Protein AF-A0A519H4W0-F1 (afdb_monomer)

Secondary structure (DSSP, 8-state):
--HHHHHHHHHHHHHHHHHHHHHHHHHHHHHHHGGG--HHHHHHHHHHHHHHHHHHHHGGG--SSS-SSTTSHHHHHHHHHHHHHHHHHHHHHHHHHHS-HHHHHHHHHHHHHHHHHHHHHHHHHHHHHHHHHHHHTT-STTTTSS--

Solvent-accessible surface area (backbone atoms only — not comparable to full-atom values): 8029 Å² total; per-residue (Å²): 132,62,66,70,60,53,55,55,53,52,54,48,52,27,52,49,49,39,50,48,26,50,51,50,42,49,51,56,51,50,56,62,68,44,77,83,61,58,63,65,59,38,48,54,49,36,52,52,41,49,56,52,42,58,50,57,61,64,64,74,73,71,78,93,83,69,68,56,53,82,85,44,58,39,50,51,41,24,49,53,37,30,57,52,28,54,54,50,23,54,49,24,51,52,45,28,73,74,44,60,76,75,56,15,53,39,24,47,44,41,21,54,29,28,54,49,42,30,55,39,30,53,52,46,42,51,49,51,49,66,66,30,45,38,61,77,72,59,70,34,92,71,67,78,71,84,81,121

Foldseek 3Di:
DVVVVVVVVLVVLLVVLQVLLVVLLVLLVVLVVCPVPDLVNLVVLLVVLVVLLVVLVVSLPDDQDDQSHVPCPSLVSLVVSLVSLVVLLVVLCVCLVVDDVRVVVSSVSSNVSSVSSNVSSVSSSVSSCVSCVCVVVCNDPPSPPPPD

Sequence (148 aa):
MVDAVFAQFGSRASEQLHGLATQTLQLLAMLEVVRCSTAQDARFITELAGAMEEFAVRTRETELMLPLDPGARSRECLQVSVDKARVQYRAALHMAKISPDDDASVHTLVARALDRLVAVCERLHAAVQKHDRPFESGDAPGSQQVLA

Mean predicted aligned error: 10.68 Å

pLDDT: mean 70.88, std 13.34, range [34.12, 90.0]

Radius of gyration: 18.67 Å; Cα contacts (8 Å, |Δi|>4): 122; chains: 1; bounding box: 42×22×60 Å

Structure (mmCIF, N/CA/C/O backbone):
data_AF-A0A519H4W0-F1
#
_entry.id   AF-A0A519H4W0-F1
#
loop_
_atom_site.group_PDB
_atom_site.id
_atom_site.type_symbol
_atom_site.label_atom_id
_atom_site.label_alt_id
_atom_site.label_comp_id
_atom_site.label_asym_id
_atom_site.label_entity_id
_atom_site.label_seq_id
_atom_site.pdbx_PDB_ins_code
_atom_site.Cartn_x
_atom_site.Cartn_y
_atom_site.Cartn_z
_atom_site.occupancy
_atom_site.B_iso_or_equiv
_atom_site.auth_seq_id
_atom_site.auth_comp_id
_atom_site.auth_asym_id
_atom_site.auth_atom_id
_atom_site.pdbx_PDB_model_num
ATOM 1 N N . MET A 1 1 ? -10.475 -7.350 37.493 1.00 41.56 1 MET A N 1
ATOM 2 C CA . MET A 1 1 ? -9.138 -7.782 37.008 1.00 41.56 1 MET A CA 1
ATOM 3 C C . MET A 1 1 ? -9.154 -8.280 35.557 1.00 41.56 1 MET A C 1
ATOM 5 O O . MET A 1 1 ? -8.119 -8.696 35.060 1.00 41.56 1 MET A O 1
ATOM 9 N N . VAL A 1 2 ? -10.306 -8.222 34.879 1.00 39.03 2 VAL A N 1
ATOM 10 C CA . VAL A 1 2 ? -10.479 -8.594 33.471 1.00 39.03 2 VAL A CA 1
ATOM 11 C C . VAL A 1 2 ? -10.054 -7.393 32.604 1.00 39.03 2 VAL A C 1
ATOM 13 O O . VAL A 1 2 ? -9.135 -7.528 31.811 1.00 39.03 2 VAL A O 1
ATOM 16 N N . ASP A 1 3 ? -10.532 -6.180 32.905 1.00 42.03 3 ASP A N 1
ATOM 17 C CA . ASP A 1 3 ? -10.312 -4.942 32.121 1.00 42.03 3 ASP A CA 1
ATOM 18 C C . ASP A 1 3 ? -8.867 -4.604 31.720 1.00 42.03 3 ASP A C 1
ATOM 20 O O . ASP A 1 3 ? -8.626 -4.151 30.602 1.00 42.03 3 ASP A O 1
ATOM 24 N N . ALA A 1 4 ? -7.883 -4.845 32.592 1.00 45.47 4 ALA A N 1
ATOM 25 C CA . ALA A 1 4 ? -6.490 -4.481 32.318 1.00 45.47 4 ALA A CA 1
ATOM 26 C C . ALA A 1 4 ? -5.862 -5.315 31.189 1.00 45.47 4 ALA A C 1
ATOM 28 O O . ALA A 1 4 ? -5.016 -4.819 30.451 1.00 45.47 4 ALA A O 1
ATOM 29 N N . VAL A 1 5 ? -6.292 -6.571 31.039 1.00 45.81 5 VAL A N 1
ATOM 30 C CA . VAL A 1 5 ? -5.798 -7.475 29.995 1.00 45.81 5 VAL A CA 1
ATOM 31 C C . VAL A 1 5 ? -6.427 -7.115 28.644 1.00 45.81 5 VAL A C 1
ATOM 33 O O . VAL A 1 5 ? -5.732 -7.093 27.632 1.00 45.81 5 VAL A O 1
ATOM 36 N N . PHE A 1 6 ? -7.711 -6.743 28.623 1.00 46.22 6 PHE A N 1
ATOM 37 C CA . PHE A 1 6 ? -8.427 -6.389 27.387 1.00 46.22 6 PHE A CA 1
ATOM 38 C C . PHE A 1 6 ? -8.032 -5.015 26.840 1.00 46.22 6 PHE A C 1
ATOM 40 O O . PHE A 1 6 ? -7.844 -4.878 25.631 1.00 46.22 6 PHE A O 1
ATOM 47 N N . ALA A 1 7 ? -7.788 -4.028 27.709 1.00 48.09 7 ALA A N 1
ATOM 48 C CA . ALA A 1 7 ? -7.208 -2.746 27.302 1.00 48.09 7 ALA A CA 1
ATOM 49 C C . ALA A 1 7 ? -5.832 -2.928 26.627 1.00 48.09 7 ALA A C 1
ATOM 51 O O . ALA A 1 7 ? -5.503 -2.233 25.665 1.00 48.09 7 ALA A O 1
ATOM 52 N N . GLN A 1 8 ? -5.056 -3.918 27.083 1.00 48.91 8 GLN A N 1
ATOM 53 C CA . GLN A 1 8 ? -3.746 -4.254 26.526 1.00 48.91 8 GLN A CA 1
ATOM 54 C C . GLN A 1 8 ? -3.825 -4.855 25.112 1.00 48.91 8 GLN A C 1
ATOM 56 O O . GLN A 1 8 ? -2.921 -4.638 24.307 1.00 48.91 8 GLN A O 1
ATOM 61 N N . PHE A 1 9 ? -4.890 -5.596 24.787 1.00 48.28 9 PHE A N 1
ATOM 62 C CA . PHE A 1 9 ? -5.105 -6.136 23.439 1.00 48.28 9 PHE A CA 1
ATOM 63 C C . PHE A 1 9 ? -5.627 -5.074 22.460 1.00 48.28 9 PHE A C 1
ATOM 65 O O . PHE A 1 9 ? -5.184 -5.047 21.312 1.00 48.28 9 PHE A O 1
ATOM 72 N N . GLY A 1 10 ? -6.490 -4.160 22.920 1.00 48.72 10 GLY A N 1
ATOM 73 C CA . GLY A 1 10 ? -6.976 -3.031 22.119 1.00 48.72 10 GLY A CA 1
ATOM 74 C C . GLY A 1 10 ? -5.873 -2.040 21.727 1.00 48.72 10 GLY A C 1
ATOM 75 O O . GLY A 1 10 ? -5.787 -1.655 20.561 1.00 48.72 10 GLY A O 1
ATOM 76 N N . SER A 1 11 ? -4.970 -1.692 22.657 1.00 56.28 11 SER A N 1
ATOM 77 C CA . SER A 1 11 ? -3.817 -0.822 22.345 1.00 56.28 11 SER A CA 1
ATOM 78 C C . SER A 1 11 ? -2.876 -1.476 21.326 1.00 56.28 11 SER A C 1
ATOM 80 O O . SER A 1 11 ? -2.452 -0.821 20.377 1.00 56.28 11 SER A O 1
ATOM 82 N N . ARG A 1 12 ? -2.654 -2.795 21.422 1.00 65.12 12 ARG A N 1
ATOM 83 C CA . ARG A 1 12 ? -1.811 -3.531 20.467 1.00 65.12 12 ARG A CA 1
ATOM 84 C C . ARG A 1 12 ? -2.364 -3.542 19.044 1.00 65.12 12 ARG A C 1
ATOM 86 O O . ARG A 1 12 ? -1.576 -3.421 18.114 1.00 65.12 12 ARG A O 1
ATOM 93 N N . ALA A 1 13 ? -3.675 -3.686 18.851 1.00 66.31 13 ALA A N 1
ATOM 94 C CA . ALA A 1 13 ? -4.267 -3.718 17.510 1.00 66.31 13 ALA A CA 1
ATOM 95 C C . ALA A 1 13 ? -4.166 -2.353 16.804 1.00 66.31 13 ALA A C 1
ATOM 97 O O . ALA A 1 13 ? -3.790 -2.287 15.633 1.00 66.31 13 ALA A O 1
ATOM 98 N N . SER A 1 14 ? -4.427 -1.266 17.537 1.00 65.56 14 SER A N 1
ATOM 99 C CA . SER A 1 14 ? -4.283 0.104 17.029 1.00 65.56 14 SER A CA 1
ATOM 100 C C . SER A 1 14 ? -2.823 0.446 16.706 1.00 65.56 1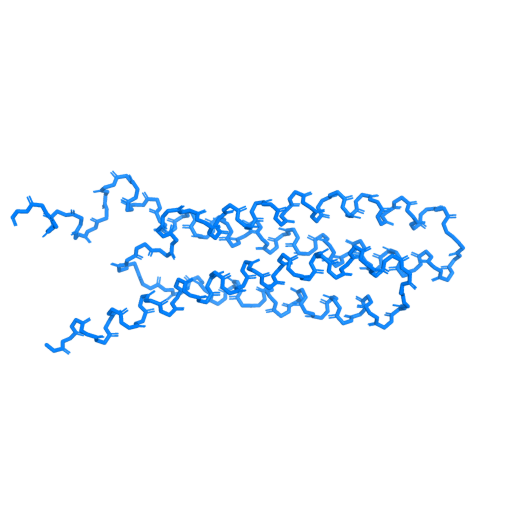4 SER A C 1
ATOM 102 O O . SER A 1 14 ? -2.515 0.939 15.621 1.00 65.56 14 SER A O 1
ATOM 104 N N . GLU A 1 15 ? -1.892 0.093 17.597 1.00 68.06 15 GLU A N 1
ATOM 105 C CA . GLU A 1 15 ? -0.451 0.269 17.379 1.00 68.06 15 GLU A CA 1
ATOM 106 C C . GLU A 1 15 ? 0.060 -0.553 16.187 1.00 68.06 15 GLU A C 1
ATOM 108 O O . GLU A 1 15 ? 0.858 -0.056 15.392 1.00 68.06 15 GLU A O 1
ATOM 113 N N . GLN A 1 16 ? -0.419 -1.790 16.018 1.00 70.06 16 GLN A N 1
ATOM 114 C CA . GLN A 1 16 ? -0.082 -2.638 14.871 1.00 70.06 16 GLN A CA 1
ATOM 115 C C . GLN A 1 16 ? -0.599 -2.050 13.557 1.00 70.06 16 GLN A C 1
ATOM 117 O O . GLN A 1 16 ? 0.150 -1.987 12.582 1.00 70.06 16 GLN A O 1
ATOM 122 N N . LEU A 1 17 ? -1.849 -1.579 13.529 1.00 71.06 17 LEU A N 1
ATOM 123 C CA . LEU A 1 17 ? -2.434 -0.915 12.366 1.00 71.06 17 LEU A CA 1
ATOM 124 C C . LEU A 1 17 ? -1.655 0.352 11.996 1.00 71.06 17 LEU A C 1
ATOM 126 O O . LEU A 1 17 ? -1.316 0.555 10.828 1.00 71.06 17 LEU A O 1
ATOM 130 N N . HIS A 1 18 ? -1.325 1.179 12.987 1.00 69.00 18 HIS A N 1
ATOM 131 C CA . HIS A 1 18 ? -0.536 2.387 12.778 1.00 69.00 18 HIS A CA 1
ATOM 132 C C . HIS A 1 18 ? 0.883 2.071 12.283 1.00 69.00 18 HIS A C 1
ATOM 134 O O . HIS A 1 18 ? 1.383 2.711 11.351 1.00 69.00 18 HIS A O 1
ATOM 140 N N . GLY A 1 19 ? 1.521 1.049 12.861 1.00 71.12 19 GLY A N 1
ATOM 141 C CA . GLY A 1 19 ? 2.819 0.542 12.425 1.00 71.12 19 GLY A CA 1
ATOM 142 C C . GLY A 1 19 ? 2.797 0.094 10.965 1.00 71.12 19 GLY A C 1
ATOM 143 O O . GLY A 1 19 ? 3.674 0.481 10.199 1.00 71.12 19 GLY A O 1
ATOM 144 N N . LEU A 1 20 ? 1.760 -0.633 10.547 1.00 71.88 20 LEU A N 1
ATOM 145 C CA . LEU A 1 20 ? 1.589 -1.079 9.161 1.00 71.88 20 LEU A CA 1
ATOM 146 C C . LEU A 1 20 ? 1.354 0.073 8.195 1.00 71.88 20 LEU A C 1
ATOM 148 O O . LEU A 1 20 ? 1.986 0.121 7.140 1.00 71.88 20 LEU A O 1
ATOM 152 N N . ALA A 1 21 ? 0.480 1.017 8.544 1.00 70.62 21 ALA A N 1
ATOM 153 C CA . ALA A 1 21 ? 0.239 2.195 7.717 1.00 70.62 21 ALA A CA 1
ATOM 154 C C . ALA A 1 21 ? 1.544 2.985 7.510 1.00 70.62 21 ALA A C 1
ATOM 156 O O . ALA A 1 21 ? 1.896 3.347 6.388 1.00 70.62 21 ALA A O 1
ATOM 157 N N . THR A 1 22 ? 2.326 3.153 8.578 1.00 72.12 22 THR A N 1
ATOM 158 C CA . THR A 1 22 ? 3.622 3.841 8.533 1.00 72.12 22 THR A CA 1
ATOM 159 C C . THR A 1 22 ? 4.666 3.066 7.726 1.00 72.12 22 THR A C 1
ATOM 161 O O . THR A 1 22 ? 5.356 3.659 6.898 1.00 72.12 22 THR A O 1
ATOM 164 N N . GLN A 1 23 ? 4.765 1.746 7.906 1.00 75.19 23 GLN A N 1
ATOM 165 C CA . GLN A 1 23 ? 5.664 0.885 7.126 1.00 75.19 23 GLN A CA 1
ATOM 166 C C . GLN A 1 23 ? 5.309 0.899 5.636 1.00 75.19 23 GLN A C 1
ATOM 168 O O . GLN A 1 23 ? 6.203 0.970 4.795 1.00 75.19 23 GLN A O 1
ATOM 173 N N . THR A 1 24 ? 4.016 0.914 5.298 1.00 71.62 24 THR A N 1
ATOM 174 C CA . THR A 1 24 ? 3.548 1.066 3.910 1.00 71.62 24 THR A CA 1
ATOM 175 C C . THR A 1 24 ? 4.035 2.389 3.325 1.00 71.62 24 THR A C 1
ATOM 177 O O . THR A 1 24 ? 4.605 2.424 2.234 1.00 71.62 24 THR A O 1
ATOM 180 N N . LEU A 1 25 ? 3.857 3.488 4.060 1.00 70.81 25 LEU A N 1
ATOM 181 C CA . LEU A 1 25 ? 4.272 4.809 3.604 1.00 70.81 25 LEU A CA 1
ATOM 182 C C . LEU A 1 25 ? 5.796 4.897 3.417 1.00 70.81 25 LEU A C 1
ATOM 184 O O . LEU A 1 25 ? 6.270 5.493 2.448 1.00 70.81 25 LEU A O 1
ATOM 188 N N . GLN A 1 26 ? 6.563 4.269 4.312 1.00 74.44 26 GLN A N 1
ATOM 189 C CA . GLN A 1 26 ? 8.019 4.156 4.208 1.00 74.44 26 GLN A CA 1
ATOM 190 C C . GLN A 1 26 ? 8.441 3.343 2.980 1.00 74.44 26 GLN A C 1
ATOM 192 O O . GLN A 1 26 ? 9.313 3.787 2.237 1.00 74.44 26 GLN A O 1
ATOM 197 N N . LEU A 1 27 ? 7.788 2.211 2.707 1.00 71.25 27 LEU A N 1
ATOM 198 C CA . LEU A 1 27 ? 8.027 1.411 1.501 1.00 71.25 27 LEU A CA 1
ATOM 199 C C . LEU A 1 27 ? 7.765 2.202 0.224 1.00 71.25 27 LEU A C 1
ATOM 201 O O . LEU A 1 27 ? 8.569 2.164 -0.705 1.00 71.25 27 LEU A O 1
ATOM 205 N N . LEU A 1 28 ? 6.677 2.970 0.196 1.00 69.38 28 LEU A N 1
ATOM 206 C CA . LEU A 1 28 ? 6.360 3.848 -0.926 1.00 69.38 28 LEU A CA 1
ATOM 207 C C . LEU A 1 28 ? 7.376 4.977 -1.090 1.00 69.38 28 LEU A C 1
ATOM 209 O O . LEU A 1 28 ? 7.628 5.395 -2.214 1.00 69.38 28 LEU A O 1
ATOM 213 N N . ALA A 1 29 ? 7.963 5.484 -0.004 1.00 72.88 29 ALA A N 1
ATOM 214 C CA . ALA A 1 29 ? 9.057 6.450 -0.078 1.00 72.88 29 ALA A CA 1
ATOM 215 C C . ALA A 1 29 ? 10.358 5.805 -0.587 1.00 72.88 29 ALA A C 1
ATOM 217 O O . ALA A 1 29 ? 11.047 6.392 -1.418 1.00 72.88 29 ALA A O 1
ATOM 218 N N . MET A 1 30 ? 10.675 4.579 -0.159 1.00 70.56 30 MET A N 1
ATOM 219 C CA . MET A 1 30 ? 11.819 3.826 -0.686 1.00 70.56 30 MET A CA 1
ATOM 220 C C . MET A 1 30 ? 11.661 3.557 -2.186 1.00 70.56 30 MET A C 1
ATOM 222 O O . MET A 1 30 ? 12.608 3.760 -2.940 1.00 70.56 30 MET A O 1
ATOM 226 N N . LEU A 1 31 ? 10.454 3.199 -2.633 1.00 66.44 31 LEU A N 1
ATOM 227 C CA . LEU A 1 31 ? 10.115 3.006 -4.045 1.00 66.44 31 LEU A CA 1
ATOM 228 C C . LEU A 1 31 ? 10.362 4.247 -4.918 1.00 66.44 31 LEU A C 1
ATOM 230 O O . LEU A 1 3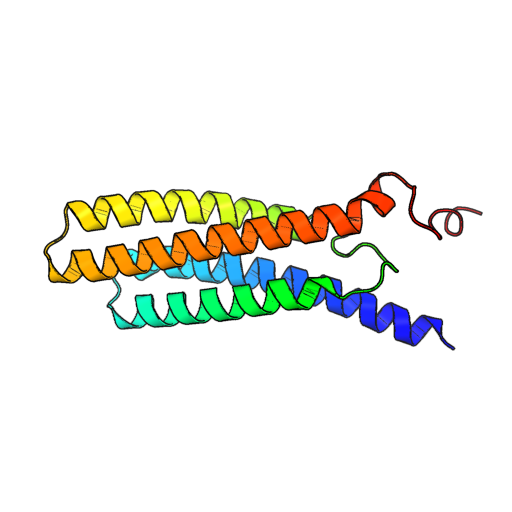1 ? 10.731 4.110 -6.083 1.00 66.44 31 LEU A O 1
ATOM 234 N N . GLU A 1 32 ? 10.220 5.456 -4.368 1.00 65.12 32 GLU A N 1
ATOM 235 C CA . GLU A 1 32 ? 10.530 6.704 -5.089 1.00 65.12 32 GLU A CA 1
ATOM 236 C C . GLU A 1 32 ? 12.021 6.884 -5.321 1.00 65.12 32 GLU A C 1
ATOM 238 O O . GLU A 1 32 ? 12.430 7.363 -6.379 1.00 65.12 32 GLU A O 1
ATOM 243 N N . VAL A 1 33 ? 12.829 6.491 -4.337 1.00 64.69 33 VAL A N 1
ATOM 244 C CA . VAL A 1 33 ? 14.293 6.560 -4.401 1.00 64.69 33 VAL A CA 1
ATOM 245 C C . VAL A 1 33 ? 14.847 5.437 -5.285 1.00 64.69 33 VAL A C 1
ATOM 247 O O . VAL A 1 33 ? 15.816 5.633 -6.016 1.00 64.69 33 VAL A O 1
ATOM 250 N N . VAL A 1 34 ? 14.165 4.290 -5.308 1.00 58.28 34 VAL A N 1
ATOM 251 C CA . VAL A 1 34 ? 14.446 3.106 -6.137 1.00 58.28 34 VAL A CA 1
ATOM 252 C C . VAL A 1 34 ? 14.231 3.356 -7.642 1.00 58.28 34 VAL A C 1
ATOM 254 O O . VAL A 1 34 ? 14.493 2.467 -8.446 1.00 58.28 34 VAL A O 1
ATOM 257 N N . ARG A 1 35 ? 13.902 4.584 -8.084 1.00 51.94 35 ARG A N 1
ATOM 258 C CA . ARG A 1 35 ? 13.937 4.996 -9.509 1.00 51.94 35 ARG A CA 1
ATOM 259 C C . ARG A 1 35 ? 15.254 4.669 -10.233 1.00 51.94 35 ARG A C 1
ATOM 261 O O . ARG A 1 35 ? 15.255 4.657 -11.459 1.00 51.94 35 ARG A O 1
ATOM 268 N N . CYS A 1 36 ? 16.334 4.416 -9.491 1.00 51.94 36 CYS A N 1
ATOM 269 C CA . CYS A 1 36 ? 17.644 4.009 -10.000 1.00 51.94 36 CYS A CA 1
ATOM 270 C C . CYS A 1 36 ? 18.011 2.530 -9.734 1.00 51.94 36 CYS A C 1
ATOM 272 O O . CYS A 1 36 ? 19.161 2.172 -9.979 1.00 51.94 36 CYS A O 1
ATOM 274 N N . SER A 1 37 ? 17.116 1.683 -9.202 1.00 53.12 37 SER A N 1
ATOM 275 C CA . SER A 1 37 ? 17.502 0.365 -8.673 1.00 53.12 37 SER A CA 1
ATOM 276 C C . SER A 1 37 ? 17.058 -0.860 -9.475 1.00 53.12 37 SER A C 1
ATOM 278 O O . SER A 1 37 ? 16.115 -0.848 -10.262 1.00 53.12 37 SER A O 1
ATOM 280 N N . THR A 1 38 ? 17.808 -1.932 -9.230 1.00 62.25 38 THR A N 1
ATOM 281 C CA . THR A 1 38 ? 17.892 -3.194 -9.968 1.00 62.25 38 THR A CA 1
ATOM 282 C C . THR A 1 38 ? 16.711 -4.146 -9.719 1.00 62.25 38 THR A C 1
ATOM 284 O O . THR A 1 38 ? 15.912 -3.978 -8.798 1.00 62.25 38 THR A O 1
ATOM 287 N N . ALA A 1 39 ? 16.630 -5.223 -10.509 1.00 63.03 39 ALA A N 1
ATOM 288 C CA . ALA A 1 39 ? 15.601 -6.263 -10.405 1.00 63.03 39 ALA A CA 1
ATOM 289 C C . ALA A 1 39 ? 15.463 -6.916 -9.009 1.00 63.03 39 ALA A C 1
ATOM 291 O O . ALA A 1 39 ? 14.409 -7.473 -8.698 1.00 63.03 39 ALA A O 1
ATOM 292 N N . GLN A 1 40 ? 16.506 -6.873 -8.174 1.00 66.56 40 GLN A N 1
ATOM 293 C CA . GLN A 1 40 ? 16.489 -7.447 -6.827 1.00 66.56 40 GLN A CA 1
ATOM 294 C C . GLN A 1 40 ? 15.599 -6.643 -5.869 1.00 66.56 40 GLN A C 1
ATOM 296 O O . GLN A 1 40 ? 14.810 -7.235 -5.132 1.00 66.56 40 GLN A O 1
ATOM 301 N N . ASP A 1 41 ? 15.639 -5.313 -5.948 1.00 65.38 41 ASP A N 1
ATOM 302 C CA . ASP A 1 41 ? 14.815 -4.438 -5.109 1.00 65.38 41 ASP A CA 1
ATOM 303 C C . ASP A 1 41 ? 13.335 -4.568 -5.474 1.00 65.38 41 ASP A C 1
ATOM 305 O O . ASP A 1 41 ? 12.478 -4.687 -4.600 1.00 65.38 41 ASP A O 1
ATOM 309 N N . ALA A 1 42 ? 13.027 -4.664 -6.771 1.00 64.38 42 ALA A N 1
ATOM 310 C CA . ALA A 1 42 ? 11.663 -4.903 -7.242 1.00 64.38 42 ALA A CA 1
ATOM 311 C C . ALA A 1 42 ? 11.079 -6.231 -6.714 1.00 64.38 42 ALA A C 1
ATOM 313 O O . ALA A 1 42 ? 9.888 -6.306 -6.393 1.00 64.38 42 ALA A O 1
ATOM 314 N N . ARG A 1 43 ? 11.905 -7.280 -6.586 1.00 68.62 43 ARG A N 1
ATOM 315 C CA . ARG A 1 43 ? 11.489 -8.574 -6.015 1.00 68.62 43 ARG A CA 1
ATOM 316 C C . ARG A 1 43 ? 11.229 -8.479 -4.518 1.00 68.62 43 ARG A C 1
ATOM 318 O O . ARG A 1 43 ? 10.147 -8.868 -4.089 1.00 68.62 43 ARG A O 1
ATOM 325 N N . PHE A 1 44 ? 12.156 -7.895 -3.761 1.00 68.62 44 PHE A N 1
ATOM 326 C CA . PHE A 1 44 ? 11.993 -7.694 -2.319 1.00 68.62 44 PHE A CA 1
ATOM 327 C C . PHE A 1 44 ? 10.705 -6.924 -1.992 1.00 68.62 44 PHE A C 1
ATOM 329 O O . PHE A 1 44 ? 9.936 -7.303 -1.111 1.00 68.62 44 PHE A O 1
ATOM 336 N N . ILE A 1 45 ? 10.410 -5.880 -2.766 1.00 65.62 45 ILE A N 1
ATOM 337 C CA . ILE A 1 45 ? 9.197 -5.074 -2.589 1.00 65.62 45 ILE A CA 1
ATOM 338 C C . ILE A 1 45 ? 7.935 -5.884 -2.913 1.00 65.62 45 ILE A C 1
ATOM 340 O O . ILE A 1 45 ? 6.922 -5.759 -2.227 1.00 65.62 45 ILE A O 1
ATOM 344 N N . THR A 1 46 ? 7.988 -6.739 -3.936 1.00 68.56 46 THR A N 1
ATOM 345 C CA . THR A 1 46 ? 6.872 -7.631 -4.286 1.00 68.56 46 THR A CA 1
ATOM 346 C C . THR A 1 46 ? 6.586 -8.640 -3.171 1.00 68.56 46 THR A C 1
ATOM 348 O O . THR A 1 46 ? 5.421 -8.892 -2.861 1.00 68.56 46 THR A O 1
ATOM 351 N N . GLU A 1 4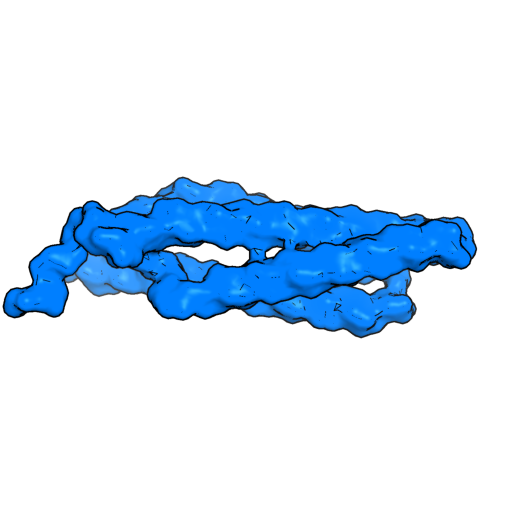7 ? 7.630 -9.216 -2.574 1.00 70.56 47 GLU A N 1
ATOM 352 C CA . GLU A 1 47 ? 7.521 -10.157 -1.452 1.00 70.56 47 GLU A CA 1
ATOM 353 C C . GLU A 1 47 ? 6.921 -9.480 -0.218 1.00 70.56 47 GLU A C 1
ATOM 355 O O . GLU A 1 47 ? 5.988 -10.004 0.392 1.00 70.56 47 GLU A O 1
ATOM 360 N N . LEU A 1 48 ? 7.387 -8.273 0.098 1.00 67.31 48 LEU A N 1
ATOM 361 C CA . LEU A 1 48 ? 6.892 -7.504 1.232 1.00 67.31 48 LEU A CA 1
ATOM 362 C C . LEU A 1 48 ? 5.428 -7.079 1.049 1.00 67.31 48 LEU A C 1
ATOM 364 O O . LEU A 1 48 ? 4.636 -7.218 1.978 1.00 67.31 48 LEU A O 1
ATOM 368 N N . ALA A 1 49 ? 5.030 -6.665 -0.158 1.00 67.06 49 ALA A N 1
ATOM 369 C CA . ALA A 1 49 ? 3.625 -6.406 -0.480 1.00 67.06 49 ALA A CA 1
ATOM 370 C C . ALA A 1 49 ? 2.745 -7.657 -0.280 1.00 67.06 49 ALA A C 1
ATOM 372 O O . ALA A 1 49 ? 1.624 -7.545 0.215 1.00 67.06 49 ALA A O 1
ATOM 373 N N . GLY A 1 50 ? 3.262 -8.845 -0.614 1.00 67.06 50 GLY A N 1
ATOM 374 C CA . GLY A 1 50 ? 2.586 -10.121 -0.360 1.00 67.06 50 GLY A CA 1
ATOM 375 C C . GLY A 1 50 ? 2.403 -10.413 1.133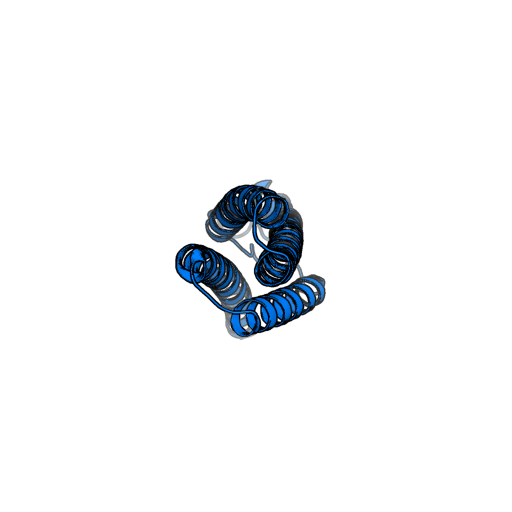 1.00 67.06 50 GLY A C 1
ATOM 376 O O . GLY A 1 50 ? 1.297 -10.731 1.564 1.00 67.06 50 GLY A O 1
ATOM 377 N N . ALA A 1 51 ? 3.446 -10.221 1.944 1.00 66.12 51 ALA A N 1
ATOM 378 C CA . ALA A 1 51 ? 3.362 -10.411 3.395 1.00 66.12 51 ALA A CA 1
ATOM 379 C C . ALA A 1 51 ? 2.330 -9.471 4.053 1.00 66.12 51 ALA A C 1
ATOM 381 O O . ALA A 1 51 ? 1.608 -9.863 4.974 1.00 66.12 51 ALA A O 1
ATOM 382 N N . MET A 1 52 ? 2.217 -8.234 3.558 1.00 63.25 52 MET A N 1
ATOM 383 C CA . MET A 1 52 ? 1.219 -7.273 4.039 1.00 63.25 52 MET A CA 1
ATOM 384 C C . MET A 1 52 ? -0.215 -7.663 3.650 1.00 63.25 52 MET A C 1
ATOM 386 O O . MET A 1 52 ? -1.140 -7.454 4.437 1.00 63.25 52 MET A O 1
ATOM 390 N N . GLU A 1 53 ? -0.410 -8.267 2.473 1.00 65.88 53 GLU A N 1
ATOM 391 C CA . GLU A 1 53 ? -1.706 -8.807 2.048 1.00 65.88 53 GLU A CA 1
ATOM 392 C C . GLU A 1 53 ? -2.173 -9.946 2.965 1.00 65.88 53 GLU A C 1
ATOM 394 O O . GLU A 1 53 ? -3.319 -9.939 3.422 1.00 65.88 53 GLU A O 1
ATOM 399 N N . GLU A 1 54 ? -1.283 -10.883 3.299 1.00 65.88 54 GLU A N 1
ATOM 400 C CA . GLU A 1 54 ? -1.582 -11.984 4.224 1.00 65.88 54 GLU A CA 1
ATOM 401 C C . GLU A 1 54 ? -1.950 -11.475 5.623 1.00 65.88 54 GLU A C 1
ATOM 403 O O . GLU A 1 54 ? -2.896 -11.967 6.246 1.00 65.88 54 GLU A O 1
ATOM 408 N N . PHE A 1 55 ? -1.251 -10.450 6.114 1.00 63.69 55 PHE A N 1
ATOM 409 C CA . PHE A 1 55 ? -1.554 -9.852 7.411 1.00 63.69 55 PHE A CA 1
ATOM 410 C C . PHE A 1 55 ? -2.934 -9.173 7.434 1.00 63.69 55 PHE A C 1
ATOM 412 O O . PHE A 1 55 ? -3.693 -9.360 8.390 1.00 63.69 55 PHE A O 1
ATOM 419 N N . ALA A 1 56 ? -3.292 -8.437 6.376 1.00 61.44 56 ALA A N 1
ATOM 420 C CA . ALA A 1 56 ? -4.590 -7.768 6.245 1.00 61.44 56 ALA A CA 1
ATOM 421 C C . ALA A 1 56 ? -5.775 -8.752 6.241 1.00 61.44 56 ALA A C 1
ATOM 423 O O . ALA A 1 56 ? -6.869 -8.433 6.711 1.00 61.44 56 ALA A O 1
ATOM 424 N N . VAL A 1 57 ? -5.572 -9.964 5.719 1.00 65.12 57 VAL A N 1
ATOM 425 C CA . VAL A 1 57 ? -6.584 -11.030 5.760 1.00 65.12 57 VAL A CA 1
ATOM 426 C C . VAL A 1 57 ? -6.804 -11.519 7.193 1.00 65.12 57 VAL A C 1
ATOM 428 O O . VAL A 1 57 ? -7.952 -11.681 7.607 1.00 65.12 57 VAL A O 1
ATOM 431 N N . ARG A 1 58 ? -5.730 -11.695 7.973 1.00 62.41 58 ARG A N 1
ATOM 432 C CA . ARG A 1 58 ? -5.787 -12.201 9.358 1.00 62.41 58 ARG A CA 1
ATOM 433 C C . ARG A 1 58 ? -6.400 -11.213 10.349 1.00 62.41 58 ARG A C 1
ATOM 435 O O . ARG A 1 58 ? -6.961 -11.625 11.356 1.00 62.41 58 ARG A O 1
ATOM 442 N N . THR A 1 59 ? -6.344 -9.914 10.063 1.00 57.19 59 THR A N 1
ATOM 443 C CA . THR A 1 59 ? -6.925 -8.867 10.924 1.00 57.19 59 THR A CA 1
ATOM 444 C C . THR A 1 59 ? -8.458 -8.809 10.875 1.00 57.19 59 THR A C 1
ATOM 446 O O . THR A 1 59 ? -9.063 -8.059 11.632 1.00 57.19 59 THR A O 1
ATOM 449 N N . ARG A 1 60 ? -9.124 -9.618 10.036 1.00 54.47 60 ARG A N 1
ATOM 450 C CA . ARG A 1 60 ? -10.598 -9.708 9.982 1.00 54.47 60 ARG A CA 1
ATOM 451 C C . ARG A 1 60 ? -11.244 -10.426 11.178 1.00 54.47 60 ARG A C 1
ATOM 453 O O . ARG A 1 60 ? -12.470 -10.492 11.221 1.00 54.47 60 ARG A O 1
ATOM 460 N N . GLU A 1 61 ? -10.457 -10.951 12.115 1.00 55.59 61 GLU A N 1
ATOM 461 C CA . GLU A 1 61 ? -10.926 -11.821 13.210 1.00 55.59 61 GLU A CA 1
ATOM 462 C C . GLU A 1 61 ? -10.915 -11.162 14.603 1.00 55.59 61 GLU A C 1
ATOM 464 O O . GLU A 1 61 ? -11.056 -11.846 15.612 1.00 55.59 61 GLU A O 1
ATOM 469 N N . THR A 1 62 ? -10.757 -9.841 14.701 1.00 56.00 62 THR A N 1
ATOM 470 C CA . THR A 1 62 ? -10.824 -9.134 15.992 1.00 56.00 62 THR A CA 1
ATOM 471 C C . THR A 1 62 ? -12.264 -8.864 16.430 1.00 56.00 62 THR A C 1
ATOM 473 O O . THR A 1 62 ? -13.053 -8.283 15.684 1.00 56.00 62 THR A O 1
ATOM 476 N N . GLU A 1 63 ? -12.595 -9.270 17.659 1.00 57.44 63 GLU A N 1
ATOM 477 C CA . GLU A 1 63 ? -13.875 -8.986 18.317 1.00 57.44 63 GLU A CA 1
ATOM 478 C C . GLU A 1 63 ? -14.064 -7.474 18.566 1.00 57.44 63 GLU A C 1
ATOM 480 O O . GLU A 1 63 ? -13.140 -6.776 18.990 1.00 57.44 63 GLU A O 1
ATOM 485 N N . LEU A 1 64 ? -15.279 -6.970 18.307 1.00 58.75 64 LEU A N 1
ATOM 486 C CA . LEU A 1 64 ? -15.675 -5.562 18.453 1.00 58.75 64 LEU A CA 1
ATOM 487 C C . LEU A 1 64 ? -15.718 -5.153 19.931 1.00 58.75 64 LEU A C 1
ATOM 489 O O . LEU A 1 64 ? -16.719 -5.374 20.609 1.00 58.75 64 LEU A O 1
ATOM 493 N N . MET A 1 65 ? -14.640 -4.544 20.422 1.00 64.56 65 MET A N 1
ATOM 494 C CA . MET A 1 65 ? -14.526 -4.118 21.826 1.00 64.56 65 MET A CA 1
ATOM 495 C C . MET A 1 65 ? -14.183 -2.627 21.965 1.00 64.56 65 MET A C 1
ATOM 497 O O . MET A 1 65 ? -14.678 -1.967 22.875 1.00 64.56 65 MET A O 1
ATOM 501 N N . LEU A 1 66 ? -13.355 -2.082 21.065 1.00 70.25 66 LEU A N 1
ATOM 502 C CA . LEU A 1 66 ? -12.868 -0.694 21.071 1.00 70.25 66 LEU A CA 1
ATOM 503 C C . LEU A 1 66 ? -12.590 -0.222 19.634 1.00 70.25 66 LEU A C 1
ATOM 505 O O . LEU A 1 66 ? -12.243 -1.067 18.813 1.00 70.25 66 LEU A O 1
ATOM 509 N N . PRO A 1 67 ? -12.668 1.086 19.319 1.00 71.06 67 PRO A N 1
ATOM 510 C CA . PRO A 1 67 ? -12.272 1.592 18.003 1.00 71.06 67 PRO A CA 1
ATOM 511 C C . PRO A 1 67 ? -10.790 1.291 17.711 1.00 71.06 67 PRO A C 1
ATOM 513 O O . PRO A 1 67 ? -9.936 1.458 18.584 1.00 71.06 67 PRO A O 1
ATOM 516 N N . LEU A 1 68 ? -10.483 0.863 16.483 1.00 74.06 68 LEU A N 1
ATOM 517 C CA . LEU A 1 68 ? -9.135 0.502 16.029 1.00 74.06 68 LEU A CA 1
ATOM 518 C C . LEU A 1 68 ? -8.287 1.725 15.664 1.00 74.06 68 LEU A C 1
ATOM 520 O O . LEU A 1 68 ? -7.080 1.717 15.902 1.00 74.06 68 LEU A O 1
ATOM 524 N N . ASP A 1 69 ? -8.886 2.769 15.093 1.00 75.94 69 ASP A N 1
ATOM 525 C CA . ASP A 1 69 ? -8.193 3.989 14.663 1.00 75.94 69 ASP A CA 1
ATOM 526 C C . ASP A 1 69 ? -8.868 5.252 15.227 1.00 75.94 69 ASP A C 1
ATOM 528 O O . ASP A 1 69 ? -9.459 6.048 14.484 1.00 75.94 69 ASP A O 1
ATOM 532 N N . PRO A 1 70 ? -8.804 5.468 16.556 1.00 67.81 70 PRO A N 1
ATOM 533 C CA . PRO A 1 70 ? -9.355 6.666 17.175 1.00 67.81 70 PRO A CA 1
ATOM 534 C C . PRO A 1 70 ? -8.706 7.925 16.576 1.00 67.81 70 PRO A C 1
ATOM 536 O O . PRO A 1 70 ? -7.499 8.144 16.676 1.00 67.81 70 PRO A O 1
ATOM 539 N N . GLY A 1 71 ? -9.523 8.769 15.940 1.00 74.62 71 GLY A N 1
ATOM 540 C CA . GLY A 1 71 ? -9.060 9.978 15.251 1.00 74.62 71 GLY A CA 1
ATOM 541 C C . GLY A 1 71 ? -8.593 9.772 13.806 1.00 74.62 71 GLY A C 1
ATOM 542 O O . GLY A 1 71 ? -8.019 10.698 13.245 1.00 74.62 71 GLY A O 1
ATOM 543 N N . ALA A 1 72 ? -8.844 8.603 13.203 1.00 80.19 72 ALA A N 1
ATOM 544 C CA . ALA A 1 72 ? -8.697 8.330 11.767 1.00 80.19 72 ALA A CA 1
ATOM 545 C C . ALA A 1 72 ? -7.278 8.468 11.170 1.00 80.19 72 ALA A C 1
ATOM 547 O O . ALA A 1 72 ? -7.126 8.483 9.947 1.00 80.19 72 ALA A O 1
ATOM 548 N N . ARG A 1 73 ? -6.229 8.561 11.996 1.00 78.31 73 ARG A N 1
ATOM 549 C CA . ARG A 1 73 ? -4.854 8.846 11.541 1.00 78.31 73 ARG A CA 1
ATOM 550 C C . ARG A 1 73 ? -4.282 7.739 10.664 1.00 78.31 73 ARG A C 1
ATOM 552 O O . ARG A 1 73 ? -3.572 8.007 9.694 1.00 78.31 73 ARG A O 1
ATOM 559 N N . SER A 1 74 ? -4.555 6.486 11.011 1.00 78.38 74 SER A N 1
ATOM 560 C CA . SER A 1 74 ? -4.073 5.335 10.248 1.00 78.38 74 SER A CA 1
ATOM 561 C C . SER A 1 74 ? -4.813 5.237 8.919 1.00 78.38 74 SER A C 1
ATOM 563 O O . SER A 1 74 ? -4.186 4.974 7.895 1.00 78.38 74 SER A O 1
ATOM 565 N N . ARG A 1 75 ? -6.117 5.534 8.898 1.00 82.44 75 ARG A N 1
ATOM 566 C CA . ARG A 1 75 ? -6.912 5.634 7.667 1.00 82.44 75 ARG A CA 1
ATOM 567 C C . ARG A 1 75 ? -6.425 6.751 6.747 1.00 82.44 75 ARG A C 1
ATOM 569 O O . ARG A 1 75 ? -6.251 6.497 5.559 1.00 82.44 75 ARG A O 1
ATOM 576 N N . GLU A 1 76 ? -6.123 7.934 7.277 1.00 84.62 76 GLU A N 1
ATOM 577 C CA . GLU A 1 76 ? -5.504 9.023 6.506 1.00 84.62 76 GLU A CA 1
ATOM 578 C C . GLU A 1 76 ? -4.159 8.590 5.907 1.00 84.62 76 GLU A C 1
ATOM 580 O O . GLU A 1 76 ? -3.916 8.781 4.716 1.00 84.62 76 GLU A O 1
ATOM 585 N N . CYS A 1 77 ? -3.306 7.937 6.699 1.00 80.25 77 CYS A N 1
ATOM 586 C CA . CYS A 1 77 ? -2.012 7.432 6.238 1.00 80.25 77 CYS A CA 1
ATOM 587 C C . CYS A 1 77 ? -2.154 6.355 5.143 1.00 80.25 77 CYS A C 1
ATOM 589 O O . CYS A 1 77 ? -1.431 6.380 4.141 1.00 80.25 77 CYS A O 1
ATOM 591 N N . LEU A 1 78 ? -3.119 5.440 5.281 1.00 82.12 78 LEU A N 1
ATOM 592 C CA . LEU A 1 78 ? -3.448 4.444 4.256 1.00 82.12 78 LEU A CA 1
ATOM 593 C C . LEU A 1 78 ? -3.974 5.107 2.977 1.00 82.12 78 LEU A C 1
ATOM 595 O O . LEU A 1 78 ? -3.571 4.711 1.886 1.00 82.12 78 LEU A O 1
ATOM 599 N N . GLN A 1 79 ? -4.815 6.136 3.087 1.00 87.50 79 GLN A N 1
ATOM 600 C CA . GLN A 1 79 ? -5.337 6.866 1.931 1.00 87.50 79 GLN A CA 1
ATOM 601 C C . GLN A 1 79 ? -4.225 7.615 1.186 1.00 87.50 79 GLN A C 1
ATOM 603 O O . GLN A 1 79 ? -4.103 7.485 -0.032 1.00 87.50 79 GLN A O 1
ATOM 608 N N . VAL A 1 80 ? -3.344 8.311 1.911 1.00 85.94 80 VAL A N 1
ATOM 609 C CA . VAL A 1 80 ? -2.142 8.935 1.331 1.00 85.94 80 VAL A CA 1
ATOM 610 C C . VAL A 1 80 ? -1.272 7.888 0.634 1.00 85.94 80 VAL A C 1
ATOM 612 O O . VAL A 1 80 ? -0.761 8.133 -0.459 1.00 85.94 80 VAL A O 1
ATOM 615 N N . SER A 1 81 ? -1.135 6.702 1.231 1.00 81.75 81 SER A N 1
ATOM 616 C CA . SER A 1 81 ? -0.393 5.587 0.638 1.00 81.75 81 SER A CA 1
ATOM 617 C C . SER A 1 81 ? -1.035 5.096 -0.666 1.00 81.75 81 SER A C 1
ATOM 619 O O . SER A 1 81 ? -0.323 4.894 -1.648 1.00 81.75 81 SER A O 1
ATOM 621 N N . VAL A 1 82 ? -2.366 4.981 -0.729 1.00 87.38 82 VAL A N 1
ATOM 622 C CA . VAL A 1 82 ? -3.107 4.642 -1.961 1.00 87.38 82 VAL A CA 1
ATOM 623 C C . VAL A 1 82 ? -2.855 5.672 -3.056 1.00 87.38 82 VAL A C 1
ATOM 625 O O . VAL A 1 82 ? -2.491 5.307 -4.177 1.00 87.38 82 VAL A O 1
ATOM 628 N N . ASP A 1 83 ? -3.027 6.955 -2.746 1.00 88.75 83 ASP A N 1
ATOM 629 C CA . ASP A 1 83 ? -2.893 8.028 -3.731 1.00 88.75 83 ASP A CA 1
ATOM 630 C C . ASP A 1 83 ? -1.469 8.079 -4.290 1.00 88.75 83 ASP A C 1
ATOM 632 O O . ASP A 1 83 ? -1.259 8.129 -5.508 1.00 88.75 83 ASP A O 1
ATOM 636 N N . LYS A 1 84 ? -0.481 7.952 -3.401 1.00 83.69 84 LYS A N 1
ATOM 637 C CA . LYS A 1 84 ? 0.937 7.904 -3.747 1.00 83.69 84 LYS A CA 1
ATOM 638 C C . LYS A 1 84 ? 1.279 6.683 -4.605 1.00 83.69 84 LYS A C 1
ATOM 640 O O . LYS A 1 84 ? 1.883 6.828 -5.670 1.00 83.69 84 LYS A O 1
ATOM 645 N N . ALA A 1 85 ? 0.839 5.493 -4.202 1.00 84.38 85 ALA A N 1
ATOM 646 C CA . ALA A 1 85 ? 1.088 4.255 -4.933 1.00 84.38 85 ALA A CA 1
ATOM 647 C C . ALA A 1 85 ? 0.453 4.267 -6.333 1.00 84.38 85 ALA A C 1
ATOM 649 O O . ALA A 1 85 ? 1.081 3.831 -7.297 1.00 84.38 85 ALA A O 1
ATOM 650 N N . ARG A 1 86 ? -0.748 4.842 -6.494 1.00 90.00 86 ARG A N 1
ATOM 651 C CA . ARG A 1 86 ? -1.412 4.999 -7.802 1.00 90.00 86 ARG A CA 1
ATOM 652 C C . ARG A 1 86 ? -0.637 5.910 -8.752 1.00 90.00 86 ARG A C 1
ATOM 654 O O . ARG A 1 86 ? -0.545 5.614 -9.946 1.00 90.00 86 ARG A O 1
ATOM 661 N N . VAL A 1 87 ? -0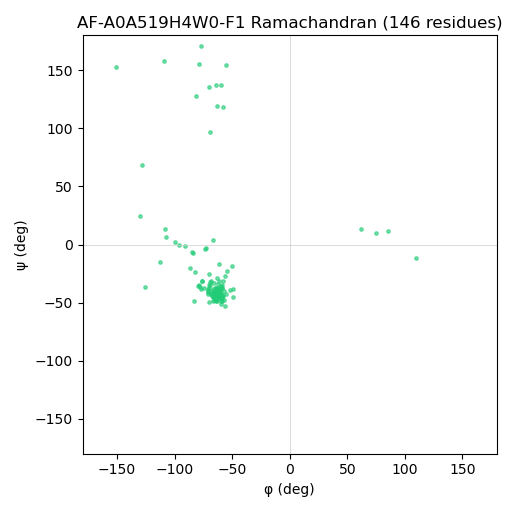.087 7.017 -8.251 1.00 88.94 87 VAL A N 1
ATOM 662 C CA . VAL A 1 87 ? 0.754 7.920 -9.055 1.00 88.94 87 VAL A CA 1
ATOM 663 C C . VAL A 1 87 ? 2.019 7.195 -9.511 1.00 88.94 87 VAL A C 1
ATOM 665 O O . VAL A 1 87 ? 2.332 7.192 -10.705 1.00 88.94 87 VAL A O 1
ATOM 668 N N . GLN A 1 88 ? 2.701 6.515 -8.589 1.00 84.25 88 GLN A N 1
ATOM 669 C CA . GLN A 1 88 ? 3.909 5.750 -8.895 1.00 84.25 88 GLN A CA 1
ATOM 670 C C . GLN A 1 88 ? 3.631 4.586 -9.852 1.00 84.25 88 GLN A C 1
ATOM 672 O O . GLN A 1 88 ? 4.427 4.338 -10.752 1.00 84.25 88 GLN A O 1
ATOM 677 N N . TYR A 1 89 ? 2.487 3.911 -9.721 1.00 88.25 89 TYR A N 1
ATOM 678 C CA . TYR A 1 89 ? 2.072 2.823 -10.606 1.00 88.25 89 TYR A CA 1
ATOM 679 C C . TYR A 1 89 ? 1.976 3.295 -12.057 1.00 88.25 89 TYR A C 1
ATOM 681 O O . TYR A 1 89 ? 2.542 2.684 -12.965 1.00 88.25 89 TYR A O 1
ATOM 689 N N . ARG A 1 90 ? 1.303 4.430 -12.279 1.00 89.75 90 ARG A N 1
ATOM 690 C CA . ARG A 1 90 ? 1.172 5.030 -13.614 1.00 89.75 90 ARG A CA 1
ATOM 691 C C . ARG A 1 90 ? 2.532 5.434 -14.177 1.00 89.75 90 ARG A C 1
ATOM 693 O O . ARG A 1 90 ? 2.784 5.206 -15.359 1.00 89.75 90 ARG A O 1
ATOM 700 N N . ALA A 1 91 ? 3.408 5.990 -13.340 1.00 86.56 91 ALA A N 1
ATOM 701 C CA . ALA A 1 91 ? 4.770 6.330 -13.733 1.00 86.56 91 ALA A CA 1
ATOM 702 C C . ALA A 1 91 ? 5.583 5.080 -14.111 1.00 86.56 91 ALA A C 1
ATOM 704 O O . ALA A 1 91 ? 6.212 5.067 -15.165 1.00 86.56 91 ALA A O 1
ATOM 705 N N . ALA A 1 92 ? 5.513 4.009 -13.317 1.00 85.50 92 ALA A N 1
ATOM 706 C CA . ALA A 1 92 ? 6.190 2.743 -13.585 1.00 85.50 92 ALA A C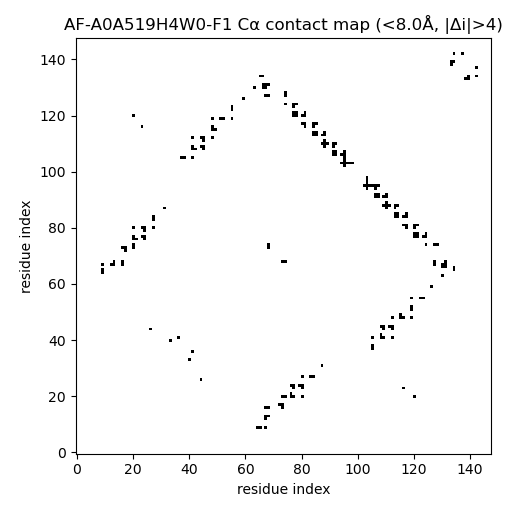A 1
ATOM 707 C C . ALA A 1 92 ? 5.695 2.093 -14.887 1.00 85.50 92 ALA A C 1
ATOM 709 O O . ALA A 1 92 ? 6.507 1.677 -15.706 1.00 85.50 92 ALA A O 1
ATOM 710 N N . LEU A 1 93 ? 4.382 2.088 -15.146 1.00 89.25 93 LEU A N 1
ATOM 711 C CA . LEU A 1 93 ? 3.836 1.620 -16.425 1.00 89.25 93 LEU A CA 1
ATOM 712 C C . LEU A 1 93 ? 4.290 2.469 -17.613 1.00 89.25 93 LEU A C 1
ATOM 714 O O . LEU A 1 93 ? 4.507 1.936 -18.698 1.00 89.25 93 LEU A O 1
ATOM 718 N N . HIS A 1 94 ? 4.397 3.786 -17.438 1.00 88.25 94 HIS A N 1
ATOM 719 C CA . HIS A 1 94 ? 4.910 4.661 -18.485 1.00 88.25 94 HIS A CA 1
ATOM 720 C C . HIS A 1 94 ? 6.389 4.369 -18.769 1.00 88.25 94 HIS A C 1
ATOM 722 O O . HIS A 1 94 ? 6.761 4.237 -19.930 1.00 88.25 94 HIS A O 1
ATOM 728 N N . MET A 1 95 ? 7.213 4.202 -17.729 1.00 84.31 95 MET A N 1
ATOM 729 C CA . MET A 1 95 ? 8.622 3.814 -17.867 1.00 84.31 95 MET A CA 1
ATOM 730 C C . MET A 1 95 ? 8.771 2.452 -18.543 1.00 84.31 95 MET A C 1
ATOM 732 O O . MET A 1 95 ? 9.517 2.338 -19.507 1.00 84.31 95 MET A O 1
ATOM 736 N N . ALA A 1 96 ? 7.974 1.456 -18.154 1.00 86.25 96 ALA A N 1
ATOM 737 C CA . ALA A 1 96 ? 7.992 0.136 -18.783 1.00 86.25 96 ALA A CA 1
ATOM 738 C C . ALA A 1 96 ? 7.745 0.170 -20.303 1.00 86.25 96 ALA A C 1
ATOM 740 O O . ALA A 1 96 ? 8.209 -0.714 -21.011 1.00 86.25 96 ALA A O 1
ATOM 741 N N . LYS A 1 97 ? 7.023 1.176 -20.815 1.00 87.94 97 LYS A N 1
ATOM 742 C CA . LYS A 1 97 ? 6.748 1.327 -22.253 1.00 87.94 97 LYS A CA 1
ATOM 743 C C . LYS A 1 97 ? 7.875 1.992 -23.040 1.00 87.94 97 LYS A C 1
ATOM 745 O O . LYS A 1 97 ? 7.897 1.845 -24.257 1.00 87.94 97 LYS A O 1
ATOM 750 N N . ILE A 1 98 ? 8.726 2.780 -22.384 1.00 87.88 98 ILE A N 1
ATOM 751 C CA . ILE A 1 98 ? 9.745 3.603 -23.056 1.00 87.88 98 ILE A CA 1
ATOM 752 C C . ILE A 1 98 ? 11.179 3.149 -22.765 1.00 87.88 98 ILE A C 1
ATOM 754 O O . ILE A 1 98 ? 12.101 3.602 -23.441 1.00 87.88 98 ILE A O 1
ATOM 758 N N . SER A 1 99 ? 11.372 2.308 -21.748 1.00 81.69 99 SER A N 1
ATOM 759 C CA . SER A 1 99 ? 12.679 1.785 -21.360 1.00 81.69 99 SER A CA 1
ATOM 760 C C . SER A 1 99 ? 13.127 0.633 -22.276 1.00 81.69 99 SER A C 1
ATOM 762 O O . SER A 1 99 ? 12.280 -0.046 -22.857 1.00 81.69 99 SER A O 1
ATOM 764 N N . PRO A 1 100 ? 14.445 0.379 -22.389 1.00 79.56 100 PRO A N 1
ATOM 765 C CA . PRO A 1 100 ? 14.983 -0.824 -23.032 1.00 79.56 100 PRO A CA 1
ATOM 766 C C . PRO A 1 100 ? 14.428 -2.112 -22.400 1.00 79.56 100 PRO A C 1
ATOM 768 O O . PRO A 1 100 ? 14.066 -2.101 -21.224 1.00 79.56 100 PRO A O 1
ATOM 771 N N . ASP A 1 101 ? 14.398 -3.222 -23.148 1.00 76.19 101 ASP A N 1
ATOM 772 C CA . ASP A 1 101 ? 13.723 -4.474 -22.748 1.00 76.19 101 ASP A CA 1
ATOM 773 C C . ASP A 1 101 ? 14.113 -4.991 -21.345 1.00 76.19 101 ASP A C 1
ATOM 775 O O . ASP A 1 101 ? 13.246 -5.428 -20.580 1.00 76.19 101 ASP A O 1
ATOM 779 N N . ASP A 1 102 ? 15.392 -4.883 -20.967 1.00 69.56 102 ASP A N 1
ATOM 780 C CA . ASP A 1 102 ? 15.880 -5.310 -19.649 1.00 69.56 102 ASP A CA 1
ATOM 781 C C . ASP A 1 102 ? 15.275 -4.469 -18.506 1.00 69.56 102 ASP A C 1
ATOM 783 O O . ASP A 1 102 ? 14.750 -5.015 -17.531 1.00 69.56 102 ASP A O 1
ATOM 787 N N . ASP A 1 103 ? 15.246 -3.143 -18.655 1.00 72.75 103 ASP A N 1
ATOM 788 C CA . ASP A 1 103 ? 14.692 -2.204 -17.669 1.00 72.75 103 ASP A CA 1
ATOM 789 C C . ASP A 1 103 ? 13.155 -2.185 -17.684 1.00 72.75 103 ASP A C 1
ATOM 791 O O . ASP A 1 103 ? 12.502 -2.010 -16.649 1.00 72.75 103 ASP A O 1
ATOM 795 N N . ALA A 1 104 ? 12.543 -2.424 -18.847 1.00 80.25 104 ALA A N 1
ATOM 796 C CA . ALA A 1 104 ? 11.096 -2.539 -19.000 1.00 80.25 104 ALA A CA 1
ATOM 797 C C . ALA A 1 104 ? 10.521 -3.664 -18.123 1.00 80.25 104 ALA A C 1
ATOM 799 O O . ALA A 1 104 ? 9.449 -3.511 -17.518 1.00 80.25 104 ALA A O 1
ATOM 800 N N . SER A 1 105 ? 11.257 -4.773 -17.991 1.00 80.88 105 SER A N 1
ATOM 801 C CA . SER A 1 105 ? 10.892 -5.885 -17.110 1.00 80.88 105 SER A CA 1
ATOM 802 C C . SER A 1 105 ? 10.874 -5.472 -15.630 1.00 80.88 105 SER A C 1
ATOM 804 O O . SER A 1 105 ? 9.927 -5.797 -14.905 1.00 80.88 105 SER A O 1
ATOM 806 N N . VAL A 1 106 ? 11.854 -4.672 -15.197 1.00 81.06 106 VAL A N 1
ATOM 807 C CA . VAL A 1 106 ? 11.961 -4.152 -13.826 1.00 81.06 106 VAL A CA 1
ATOM 808 C C . VAL A 1 106 ? 10.816 -3.188 -13.534 1.00 81.06 106 VAL A C 1
ATOM 810 O O . VAL A 1 106 ? 10.110 -3.350 -12.539 1.00 81.06 106 VAL A O 1
ATOM 813 N N . HIS A 1 107 ? 10.553 -2.236 -14.429 1.00 82.44 107 HIS A N 1
ATOM 814 C CA . HIS A 1 107 ? 9.442 -1.296 -14.272 1.00 82.44 107 HIS A CA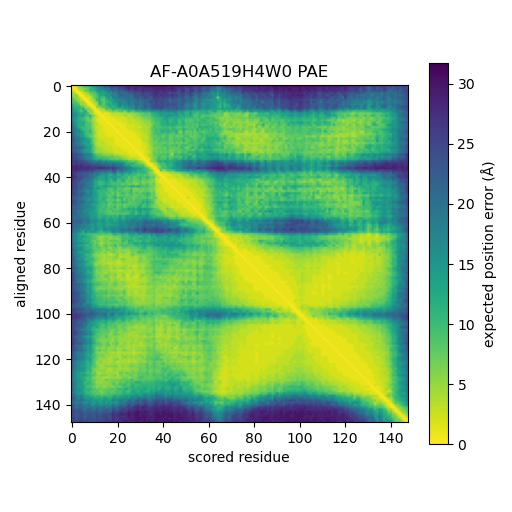 1
ATOM 815 C C . HIS A 1 107 ? 8.074 -1.991 -14.254 1.00 82.44 107 HIS A C 1
ATOM 817 O O . HIS A 1 107 ? 7.182 -1.584 -13.508 1.00 82.44 107 HIS A O 1
ATOM 823 N N . THR A 1 108 ? 7.912 -3.080 -15.010 1.00 84.88 108 THR A N 1
ATOM 824 C CA . THR A 1 108 ? 6.696 -3.905 -14.977 1.00 84.88 108 THR A CA 1
ATOM 825 C C . THR A 1 108 ? 6.518 -4.605 -13.627 1.00 84.88 108 THR A C 1
ATOM 827 O O . THR A 1 108 ? 5.402 -4.656 -13.105 1.00 84.88 108 THR A O 1
ATOM 830 N N . LEU A 1 109 ? 7.597 -5.125 -13.032 1.00 82.06 109 LEU A N 1
ATOM 831 C CA . LEU A 1 109 ? 7.560 -5.712 -11.688 1.00 82.06 109 LEU A CA 1
ATOM 832 C C . LEU A 1 109 ? 7.205 -4.663 -10.629 1.00 82.06 109 LEU A C 1
ATOM 834 O O . LEU A 1 109 ? 6.327 -4.909 -9.804 1.00 82.06 109 LEU A O 1
ATOM 838 N N . VAL A 1 110 ? 7.811 -3.476 -10.704 1.00 81.50 110 VAL A N 1
ATOM 839 C CA . VAL A 1 110 ? 7.500 -2.348 -9.812 1.00 81.50 110 VAL A CA 1
ATOM 840 C C . VAL A 1 110 ? 6.029 -1.945 -9.927 1.00 81.50 110 VAL A C 1
ATOM 842 O O . VAL A 1 110 ? 5.353 -1.807 -8.910 1.00 81.50 110 VAL A O 1
ATOM 845 N N . ALA A 1 111 ? 5.494 -1.829 -11.146 1.00 85.19 111 ALA A N 1
ATOM 846 C CA . ALA A 1 111 ? 4.078 -1.534 -11.354 1.00 85.19 111 ALA A CA 1
ATOM 847 C C . ALA A 1 111 ? 3.174 -2.601 -10.709 1.00 85.19 111 ALA A C 1
ATOM 849 O O . ALA A 1 111 ? 2.221 -2.264 -10.012 1.00 85.19 111 ALA A O 1
ATOM 850 N N . ARG A 1 112 ? 3.484 -3.892 -10.864 1.00 84.81 112 ARG A N 1
ATOM 851 C CA . ARG A 1 112 ? 2.705 -4.963 -10.214 1.00 84.81 112 ARG A CA 1
ATOM 852 C C . ARG A 1 112 ? 2.757 -4.891 -8.689 1.00 84.81 112 ARG A C 1
ATOM 854 O O . ARG A 1 112 ? 1.739 -5.123 -8.044 1.00 84.81 112 ARG A O 1
ATOM 861 N N . ALA A 1 113 ? 3.916 -4.583 -8.113 1.00 79.56 113 ALA A N 1
ATOM 862 C CA . ALA A 1 113 ? 4.050 -4.441 -6.667 1.00 79.56 113 ALA A CA 1
ATOM 863 C C . ALA A 1 113 ? 3.233 -3.250 -6.138 1.00 79.56 113 ALA A C 1
ATOM 865 O O . ALA A 1 113 ? 2.519 -3.384 -5.148 1.00 79.56 113 ALA A O 1
ATOM 866 N N . LEU A 1 114 ? 3.273 -2.113 -6.838 1.00 82.69 114 LEU A N 1
ATOM 867 C CA . LEU A 1 114 ? 2.496 -0.917 -6.501 1.00 82.69 114 LEU A CA 1
ATOM 868 C C . LEU A 1 114 ? 0.985 -1.159 -6.570 1.00 82.69 114 LEU A C 1
ATOM 870 O O . LEU A 1 114 ? 0.263 -0.751 -5.667 1.00 82.69 114 LEU A O 1
ATOM 874 N N . ASP A 1 115 ? 0.515 -1.859 -7.602 1.00 86.69 115 ASP A N 1
ATOM 875 C CA . ASP A 1 115 ? -0.898 -2.229 -7.750 1.00 86.69 115 ASP A CA 1
ATOM 876 C C . ASP A 1 115 ? -1.384 -3.115 -6.588 1.00 86.69 115 ASP A C 1
ATOM 878 O O . ASP A 1 115 ? -2.442 -2.878 -6.002 1.00 86.69 115 ASP A O 1
ATOM 882 N N . ARG A 1 116 ? -0.555 -4.079 -6.161 1.00 80.69 116 ARG A N 1
ATOM 883 C CA . ARG A 1 116 ? -0.833 -4.894 -4.968 1.00 80.69 116 ARG A CA 1
ATOM 884 C C . ARG A 1 116 ? -0.879 -4.057 -3.693 1.00 80.69 116 ARG A C 1
ATOM 886 O O . ARG A 1 116 ? -1.805 -4.220 -2.904 1.00 80.69 116 ARG A O 1
ATOM 893 N N . LEU A 1 117 ? 0.076 -3.146 -3.498 1.00 77.88 117 LEU A N 1
ATOM 894 C CA . LEU A 1 117 ? 0.101 -2.263 -2.326 1.00 77.88 117 LEU A CA 1
ATOM 895 C C . LEU A 1 117 ? -1.148 -1.376 -2.250 1.00 77.88 117 LEU A C 1
ATOM 897 O O . LEU A 1 117 ? -1.710 -1.229 -1.165 1.00 77.88 117 LEU A O 1
ATOM 901 N N . VAL A 1 118 ? -1.627 -0.847 -3.384 1.00 84.69 118 VAL A N 1
ATOM 902 C CA . VAL A 1 118 ? -2.907 -0.118 -3.457 1.00 84.69 118 VAL A CA 1
ATOM 903 C C . VAL A 1 118 ? -4.047 -0.996 -2.948 1.00 84.69 118 VAL A C 1
ATOM 905 O O . VAL A 1 118 ? -4.760 -0.595 -2.029 1.00 84.69 118 VAL A O 1
ATOM 908 N N . ALA A 1 119 ? -4.186 -2.209 -3.487 1.00 84.56 119 ALA A N 1
ATOM 909 C CA . ALA A 1 119 ? -5.259 -3.119 -3.099 1.00 84.56 119 ALA A CA 1
ATOM 910 C C . ALA A 1 119 ? -5.211 -3.486 -1.603 1.00 84.56 119 ALA A C 1
ATOM 912 O O . ALA A 1 119 ? -6.256 -3.571 -0.954 1.00 84.56 119 ALA A O 1
ATOM 913 N N . VAL A 1 120 ? -4.016 -3.679 -1.035 1.00 79.81 120 VAL A N 1
ATOM 914 C CA . VAL A 1 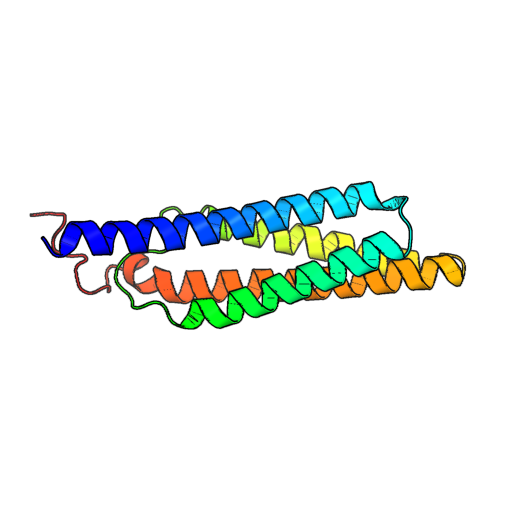120 ? -3.833 -3.941 0.402 1.00 79.81 120 VAL A CA 1
ATOM 915 C C . VAL A 1 120 ? -4.284 -2.746 1.238 1.00 79.81 120 VAL A C 1
ATOM 917 O O . VAL A 1 120 ? -5.076 -2.919 2.166 1.00 79.81 120 VAL A O 1
ATOM 920 N N . CYS A 1 121 ? -3.841 -1.536 0.891 1.00 81.19 121 CYS A N 1
ATOM 921 C CA . CYS A 1 121 ? -4.205 -0.326 1.627 1.00 81.19 121 CYS A CA 1
ATOM 922 C C . CYS A 1 121 ? -5.712 -0.060 1.578 1.00 81.19 121 CYS A C 1
ATOM 924 O O . CYS A 1 121 ? -6.309 0.238 2.608 1.00 81.19 121 CYS A O 1
ATOM 926 N N . GLU A 1 122 ? -6.346 -0.232 0.416 1.00 84.94 122 GLU A N 1
ATOM 927 C CA . GLU A 1 122 ? -7.797 -0.076 0.257 1.00 84.94 122 GLU A CA 1
ATOM 928 C C . GLU A 1 122 ? -8.581 -1.101 1.087 1.00 84.94 122 GLU A C 1
ATOM 930 O O . GLU A 1 122 ? -9.564 -0.754 1.746 1.00 84.94 122 GLU A O 1
ATOM 935 N N . ARG A 1 123 ? -8.138 -2.366 1.107 1.00 81.56 123 ARG A N 1
ATOM 936 C CA . ARG A 1 123 ? -8.767 -3.417 1.923 1.00 81.56 123 ARG A CA 1
ATOM 937 C C . ARG A 1 123 ? -8.626 -3.143 3.416 1.00 81.56 123 ARG A C 1
ATOM 939 O O . ARG A 1 123 ? -9.602 -3.332 4.141 1.00 81.56 123 ARG A O 1
ATOM 946 N N . LEU A 1 124 ? -7.448 -2.707 3.867 1.00 75.06 124 LEU A N 1
ATOM 947 C CA . LEU A 1 124 ? -7.214 -2.312 5.258 1.00 75.06 124 LEU A CA 1
ATOM 948 C C . LEU A 1 124 ? -8.081 -1.109 5.627 1.00 75.06 124 LEU A C 1
ATOM 950 O O . LEU A 1 124 ? -8.779 -1.150 6.635 1.00 75.06 124 LEU A O 1
ATOM 954 N N . HIS A 1 125 ? -8.121 -0.086 4.774 1.00 83.44 125 HIS A N 1
ATOM 955 C CA . HIS A 1 125 ? -8.953 1.095 4.979 1.00 83.44 125 HIS A CA 1
ATOM 956 C C . HIS A 1 125 ? -10.436 0.721 5.129 1.00 83.44 125 HIS A C 1
ATOM 958 O O . HIS A 1 125 ? -11.086 1.130 6.091 1.00 83.44 125 HIS A O 1
ATOM 964 N N . ALA A 1 126 ? -10.959 -0.128 4.239 1.00 82.75 126 ALA A N 1
ATOM 965 C CA . ALA A 1 126 ? -12.338 -0.607 4.306 1.00 82.75 126 ALA A CA 1
ATOM 966 C C . ALA A 1 126 ? -12.614 -1.471 5.549 1.00 82.75 126 ALA A C 1
ATOM 968 O O . ALA A 1 126 ? -13.698 -1.383 6.128 1.00 82.75 126 ALA A O 1
ATOM 969 N N . ALA A 1 127 ? -11.657 -2.303 5.970 1.00 78.12 127 ALA A N 1
ATOM 970 C CA . ALA A 1 127 ? -11.788 -3.124 7.171 1.00 78.12 127 ALA A CA 1
ATOM 971 C C . ALA A 1 127 ? -11.860 -2.259 8.438 1.00 78.12 127 ALA A C 1
ATOM 973 O O . ALA A 1 127 ? -12.780 -2.434 9.236 1.00 78.12 127 ALA A O 1
ATOM 974 N N . VAL A 1 128 ? -10.956 -1.283 8.572 1.00 78.56 128 VAL A N 1
ATOM 975 C CA . VAL A 1 128 ? -10.937 -0.331 9.694 1.00 78.56 128 VAL A CA 1
ATOM 976 C C . VAL A 1 128 ? -12.200 0.520 9.694 1.00 78.56 128 VAL A C 1
ATOM 978 O O . VAL A 1 128 ? -12.851 0.651 10.723 1.00 78.56 128 VAL A O 1
ATOM 981 N N . GLN A 1 129 ? -12.621 1.042 8.538 1.00 83.56 129 GLN A N 1
ATOM 982 C CA . GLN A 1 129 ? -13.862 1.809 8.433 1.00 83.56 129 GLN A CA 1
ATOM 983 C C . GLN A 1 129 ? -15.085 0.977 8.836 1.00 83.56 129 GLN A C 1
ATOM 985 O O . GLN A 1 129 ? -15.947 1.460 9.564 1.00 83.56 129 GLN A O 1
ATOM 990 N N . LYS A 1 130 ? -15.177 -0.280 8.386 1.00 81.06 130 LYS A N 1
ATOM 991 C CA . LYS A 1 130 ? -16.279 -1.175 8.760 1.00 81.06 130 LYS A CA 1
ATOM 992 C C . LYS A 1 130 ? -16.300 -1.444 10.266 1.00 81.06 130 LYS A C 1
ATOM 994 O O . LYS A 1 130 ? -17.385 -1.503 10.838 1.00 81.06 130 LYS A O 1
ATOM 999 N N . HIS A 1 131 ? -15.130 -1.629 10.871 1.00 77.00 131 HIS A N 1
ATOM 1000 C CA . HIS A 1 131 ? -14.992 -1.898 12.296 1.00 77.00 131 HIS A CA 1
ATOM 1001 C C . HIS A 1 131 ? -15.320 -0.670 13.156 1.00 77.00 131 HIS A C 1
ATOM 1003 O O . HIS A 1 131 ? -16.028 -0.797 14.149 1.00 77.00 131 HIS A O 1
ATOM 1009 N N . ASP A 1 13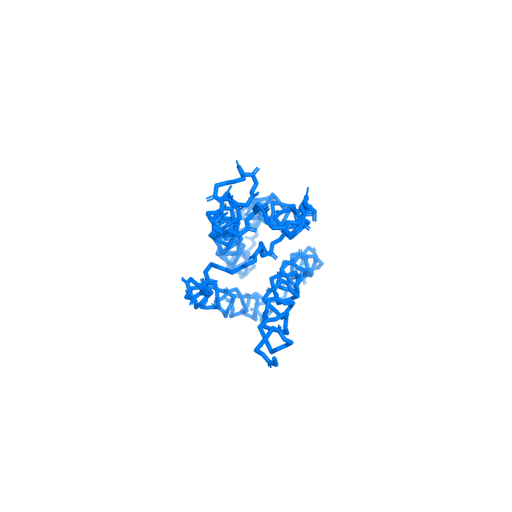2 ? -14.849 0.513 12.761 1.00 81.31 132 ASP A N 1
ATOM 1010 C CA . ASP A 1 132 ? -14.948 1.726 13.580 1.00 81.31 132 ASP A CA 1
ATOM 1011 C C . ASP A 1 132 ? -16.265 2.486 13.389 1.00 81.31 132 ASP A C 1
ATOM 1013 O O . ASP A 1 132 ? -16.681 3.230 14.277 1.00 81.31 132 ASP A O 1
ATOM 1017 N N . ARG A 1 133 ? -16.976 2.251 12.277 1.00 83.50 133 ARG A N 1
ATOM 1018 C CA . ARG A 1 133 ? -18.264 2.894 11.967 1.00 83.50 133 ARG A CA 1
ATOM 1019 C C . ARG A 1 133 ? -19.286 2.853 13.118 1.00 83.50 133 ARG A C 1
ATOM 1021 O O . ARG A 1 133 ? -19.872 3.900 13.368 1.00 83.50 133 ARG A O 1
ATOM 1028 N N . PRO A 1 134 ? -19.516 1.728 13.829 1.00 79.81 134 PRO A N 1
ATOM 1029 C CA . PRO A 1 134 ? -20.449 1.688 14.959 1.00 79.81 134 PRO A CA 1
ATOM 1030 C C . PRO A 1 134 ? -20.042 2.591 16.132 1.00 79.81 134 PRO A C 1
ATOM 1032 O O . PRO A 1 134 ? -20.903 3.067 16.864 1.00 79.81 134 PRO A O 1
ATOM 1035 N N . PHE A 1 135 ? -18.745 2.841 16.329 1.00 80.00 135 PHE A N 1
ATOM 1036 C CA . PHE A 1 135 ? -18.259 3.738 17.381 1.00 80.00 135 PHE A CA 1
ATOM 1037 C C . PHE A 1 135 ? -18.402 5.210 16.971 1.00 80.00 135 PHE A C 1
ATOM 1039 O O . PHE A 1 135 ? -18.720 6.051 17.805 1.00 80.00 135 PHE A O 1
ATOM 1046 N N . GLU A 1 136 ? -18.226 5.521 15.684 1.00 81.50 136 GLU A N 1
ATOM 1047 C CA . GLU A 1 136 ? -18.426 6.867 15.125 1.00 81.50 136 GLU A CA 1
ATOM 1048 C C . GLU A 1 136 ? -19.902 7.280 15.086 1.00 81.50 136 GLU A C 1
ATOM 1050 O O . GLU A 1 136 ? -20.219 8.451 15.286 1.00 81.50 136 GLU A O 1
ATOM 1055 N N . SER A 1 137 ? -20.808 6.329 14.839 1.00 77.94 137 SER A N 1
ATOM 1056 C CA . SER A 1 137 ? -22.255 6.567 14.850 1.00 77.94 137 SER A CA 1
ATOM 1057 C C . SER A 1 137 ? -22.884 6.489 16.244 1.00 77.94 137 SER A C 1
ATOM 1059 O O . SER A 1 137 ? -24.054 6.828 16.394 1.00 77.94 137 SER A O 1
ATOM 1061 N N . GLY A 1 138 ? -22.121 6.078 17.266 1.00 68.56 138 GLY A N 1
ATOM 1062 C CA . GLY A 1 138 ? -22.614 5.890 18.636 1.00 68.56 138 GLY A CA 1
ATOM 1063 C C . GLY A 1 138 ? -23.475 4.634 18.837 1.00 68.56 138 GLY A C 1
ATOM 1064 O O . GLY A 1 138 ? -24.066 4.466 19.901 1.00 68.56 138 GLY A O 1
ATOM 1065 N N . ASP A 1 139 ? -23.526 3.744 17.842 1.00 69.00 139 ASP A N 1
ATOM 1066 C CA . ASP A 1 139 ? -24.314 2.505 17.848 1.00 69.00 139 ASP A CA 1
ATOM 1067 C C . ASP A 1 139 ? -23.591 1.330 18.536 1.00 69.00 139 ASP A C 1
ATOM 1069 O O . ASP A 1 139 ? -24.160 0.247 18.694 1.00 69.00 139 ASP A O 1
ATOM 1073 N N . ALA A 1 140 ? -22.323 1.499 18.927 1.00 67.44 140 ALA A N 1
ATOM 1074 C CA . ALA A 1 140 ? -21.549 0.424 19.534 1.00 67.44 140 ALA A CA 1
ATOM 1075 C C . ALA A 1 140 ? -22.061 0.081 20.955 1.00 67.44 140 ALA A C 1
ATOM 1077 O O . ALA A 1 140 ? -22.304 0.983 21.771 1.00 67.44 140 ALA A O 1
ATOM 1078 N N . PRO A 1 141 ? -22.197 -1.213 21.304 1.00 53.94 141 PRO A N 1
ATOM 1079 C CA . PRO A 1 141 ? -22.555 -1.630 22.656 1.00 53.94 141 PRO A CA 1
ATOM 1080 C C . PRO A 1 141 ? -21.450 -1.206 23.637 1.00 53.94 141 PRO A C 1
ATOM 1082 O O . PRO A 1 141 ? -20.301 -1.602 23.488 1.00 53.94 141 PRO A O 1
ATOM 1085 N N . GLY A 1 142 ? -21.792 -0.368 24.622 1.00 52.16 142 GLY A N 1
ATOM 1086 C CA . GLY A 1 142 ? -20.843 0.199 25.598 1.00 52.16 142 GLY A CA 1
ATOM 1087 C C . GLY A 1 142 ? -20.563 1.701 25.441 1.00 52.16 142 GLY A C 1
ATOM 1088 O O . GLY A 1 142 ? -20.063 2.324 26.375 1.00 52.16 142 GLY A O 1
ATOM 1089 N N . SER A 1 143 ? -20.985 2.325 24.333 1.00 47.62 143 SER A N 1
ATOM 1090 C CA . SER A 1 143 ? -20.814 3.773 24.079 1.00 47.62 143 SER A CA 1
ATOM 1091 C C . SER A 1 143 ? -21.517 4.683 25.099 1.00 47.62 143 SER A C 1
ATOM 1093 O O . SER A 1 143 ? -21.203 5.865 25.202 1.00 47.62 143 SER A O 1
ATOM 1095 N N . GLN A 1 144 ? -22.468 4.146 25.871 1.00 44.25 144 GLN A N 1
ATOM 1096 C CA . GLN A 1 144 ? -23.259 4.893 26.855 1.00 44.25 144 GLN A CA 1
ATOM 1097 C C . GLN A 1 144 ? -22.663 4.927 28.275 1.00 44.25 144 GLN A C 1
ATOM 1099 O O . GLN A 1 144 ? -23.246 5.572 29.139 1.00 44.25 144 GLN A O 1
ATOM 1104 N N . GLN A 1 145 ? -21.522 4.282 28.552 1.00 43.53 145 GLN A N 1
ATOM 1105 C CA . GLN A 1 145 ? -20.956 4.252 29.916 1.00 43.53 145 GLN A CA 1
ATOM 1106 C C . GLN A 1 145 ? -19.875 5.306 30.210 1.00 43.53 145 GLN A C 1
ATOM 1108 O O . GLN A 1 145 ? -19.399 5.368 31.338 1.00 43.53 145 GLN A O 1
ATOM 1113 N N . VAL A 1 146 ? -19.503 6.164 29.253 1.00 44.00 146 VAL A N 1
ATOM 1114 C CA . VAL A 1 146 ? -18.420 7.157 29.449 1.00 44.00 146 VAL A CA 1
ATOM 1115 C C . VAL A 1 146 ? -18.942 8.572 29.777 1.00 44.00 146 VAL A C 1
ATOM 1117 O O . VAL A 1 146 ? -18.153 9.492 29.959 1.00 44.00 146 VAL A O 1
ATOM 1120 N N . LEU A 1 147 ? -20.261 8.775 29.898 1.00 37.19 147 LEU A N 1
ATOM 1121 C CA . LEU A 1 147 ? -20.859 10.107 30.124 1.00 37.19 147 LEU A CA 1
ATOM 1122 C C . LEU A 1 147 ? -21.869 10.191 31.289 1.00 37.19 147 LEU A C 1
ATOM 1124 O O . LEU A 1 147 ? -22.705 11.094 31.289 1.00 37.19 147 LEU A O 1
ATOM 1128 N N . ALA A 1 148 ? -21.791 9.304 32.286 1.00 34.12 148 ALA A N 1
ATOM 1129 C CA . ALA A 1 148 ? -22.574 9.416 33.525 1.00 34.12 148 ALA A CA 1
ATOM 1130 C C . ALA A 1 148 ? -21.673 9.593 34.751 1.00 34.12 148 ALA A C 1
ATOM 1132 O O . ALA A 1 148 ? -20.706 8.808 34.879 1.00 34.12 148 ALA A O 1
#

Nearest PDB structures (foldseek):
  8fvt-assembly1_B  TM=6.327E-01  e=1.535E+00  synthetic construct
  2b0h-assembly1_A  TM=4.468E-01  e=1.080E+00  Mus musculus
  2kvp-assembly1_A  TM=4.482E-01  e=4.413E+00  Mus musculus
  5v6p-assembly1_B  TM=4.010E-01  e=3.795E+00  Saccharomyces cerevisiae S288C